Protein AF-A0A7W8E6C4-F1 (afdb_monomer_lite)

Structure (mmCIF, N/CA/C/O backbone):
data_AF-A0A7W8E6C4-F1
#
_entry.id   AF-A0A7W8E6C4-F1
#
loop_
_atom_site.group_PDB
_atom_site.id
_atom_site.type_symbol
_atom_site.label_atom_id
_atom_site.label_alt_id
_atom_site.label_comp_id
_atom_site.label_asym_id
_atom_site.label_entity_id
_atom_site.label_seq_id
_atom_site.pdbx_PDB_ins_code
_atom_site.Cartn_x
_atom_site.Cartn_y
_atom_site.Cartn_z
_atom_site.occupancy
_atom_site.B_iso_or_equiv
_atom_site.auth_seq_id
_atom_site.auth_comp_id
_atom_site.auth_asym_id
_atom_site.auth_atom_id
_atom_site.pdbx_PDB_model_num
ATOM 1 N N . MET A 1 1 ? 6.272 -2.768 12.289 1.00 72.06 1 MET A N 1
ATOM 2 C CA . MET A 1 1 ? 6.648 -2.551 10.875 1.00 72.06 1 MET A CA 1
ATOM 3 C C . MET A 1 1 ? 6.644 -3.900 10.164 1.00 72.06 1 MET A C 1
ATOM 5 O O . MET A 1 1 ? 7.209 -4.841 10.706 1.00 72.06 1 MET A O 1
ATOM 9 N N . ARG A 1 2 ? 5.980 -4.015 9.010 1.00 87.12 2 ARG A N 1
ATOM 10 C CA . ARG A 1 2 ? 5.890 -5.234 8.179 1.00 87.12 2 ARG A CA 1
ATOM 11 C C . ARG A 1 2 ? 6.428 -4.933 6.779 1.00 87.12 2 ARG A C 1
ATOM 13 O O . ARG A 1 2 ? 6.196 -3.832 6.293 1.00 87.12 2 ARG A O 1
ATOM 20 N N . PHE A 1 3 ? 7.090 -5.890 6.131 1.00 88.38 3 PHE A N 1
ATOM 21 C CA . PHE A 1 3 ? 7.580 -5.753 4.754 1.00 88.38 3 PHE A CA 1
ATOM 22 C C . PHE A 1 3 ? 6.789 -6.656 3.799 1.00 88.38 3 PHE A C 1
ATOM 24 O O . PHE A 1 3 ? 6.476 -7.790 4.161 1.00 88.38 3 PHE A O 1
ATOM 31 N N . LEU A 1 4 ? 6.446 -6.156 2.608 1.00 88.75 4 LEU A N 1
ATOM 32 C CA . LEU A 1 4 ? 5.884 -6.975 1.526 1.00 88.75 4 LEU A CA 1
ATOM 33 C C . LEU A 1 4 ? 6.996 -7.484 0.613 1.00 88.75 4 LEU A C 1
ATOM 35 O O . LEU A 1 4 ? 7.824 -6.692 0.160 1.00 88.75 4 LEU A O 1
ATOM 39 N N . ASP A 1 5 ? 6.924 -8.774 0.289 1.00 86.88 5 ASP A N 1
ATOM 40 C CA . ASP A 1 5 ? 7.733 -9.434 -0.733 1.00 86.88 5 ASP A CA 1
ATOM 41 C C . ASP A 1 5 ? 6.908 -9.586 -2.016 1.00 86.88 5 ASP A C 1
ATOM 43 O O . ASP A 1 5 ? 5.849 -10.216 -2.025 1.00 86.88 5 ASP A O 1
ATOM 47 N N . LYS A 1 6 ? 7.415 -9.032 -3.119 1.00 86.75 6 LYS A N 1
ATOM 48 C CA . LYS A 1 6 ? 6.788 -9.105 -4.443 1.00 86.75 6 LYS A CA 1
ATOM 49 C C . LYS A 1 6 ? 6.558 -10.542 -4.932 1.00 86.75 6 LYS A C 1
ATOM 51 O O . LYS A 1 6 ? 5.632 -10.770 -5.705 1.00 86.75 6 LYS A O 1
ATOM 56 N N . ASN A 1 7 ? 7.386 -11.498 -4.515 1.00 88.81 7 ASN A N 1
ATOM 57 C CA . ASN A 1 7 ? 7.273 -12.899 -4.928 1.00 88.81 7 ASN A CA 1
ATOM 58 C C . ASN A 1 7 ? 6.390 -13.732 -3.986 1.00 88.81 7 ASN A C 1
ATOM 60 O O . ASN A 1 7 ? 6.153 -14.907 -4.260 1.00 88.81 7 ASN A O 1
ATOM 64 N N . ASN A 1 8 ? 5.907 -13.144 -2.888 1.00 89.94 8 ASN A N 1
ATOM 65 C CA . ASN A 1 8 ? 5.131 -13.835 -1.862 1.00 89.94 8 ASN A CA 1
ATOM 66 C C . ASN A 1 8 ? 4.050 -12.914 -1.269 1.00 89.94 8 ASN A C 1
ATOM 68 O O . ASN A 1 8 ? 4.038 -12.600 -0.077 1.00 89.94 8 ASN A O 1
ATOM 72 N N . LEU A 1 9 ? 3.157 -12.442 -2.137 1.00 90.50 9 LEU A N 1
ATOM 73 C CA . LEU A 1 9 ? 2.056 -11.555 -1.766 1.00 90.50 9 LEU A CA 1
ATOM 74 C C . LEU A 1 9 ? 0.916 -12.341 -1.109 1.00 90.50 9 LEU A C 1
ATOM 76 O O . LEU A 1 9 ? 0.561 -13.436 -1.548 1.00 90.50 9 LEU A O 1
ATOM 80 N N . SER A 1 10 ? 0.300 -11.768 -0.073 1.00 89.25 10 SER A N 1
ATOM 81 C CA . SER A 1 10 ? -0.943 -12.316 0.480 1.00 89.25 10 SER A CA 1
ATOM 82 C C . SER A 1 10 ? -2.154 -11.986 -0.402 1.00 89.25 10 SER A C 1
ATOM 84 O O . SER A 1 10 ? -2.101 -11.120 -1.270 1.00 89.25 10 SER A O 1
ATOM 86 N N . LEU A 1 11 ? -3.304 -12.609 -0.117 1.00 89.81 11 LEU A N 1
ATOM 87 C CA . LEU A 1 11 ? -4.567 -12.396 -0.845 1.00 89.81 11 LEU A CA 1
ATOM 88 C C . LEU A 1 11 ? -5.020 -10.921 -0.929 1.00 89.81 11 LEU A C 1
AT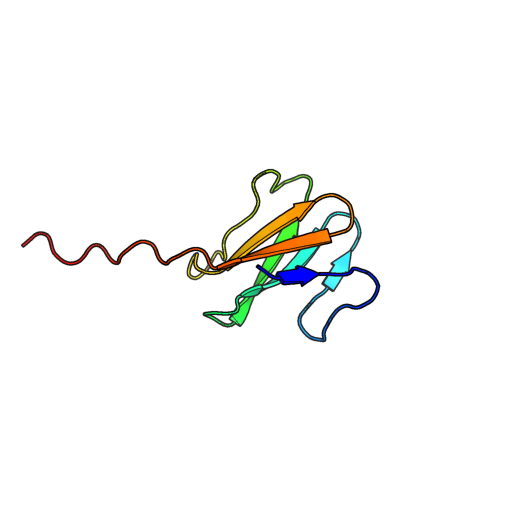OM 90 O O . LEU A 1 11 ? -5.809 -10.564 -1.798 1.00 89.81 11 LEU A O 1
ATOM 94 N N . ARG A 1 12 ? -4.579 -10.066 0.003 1.00 90.12 12 ARG A N 1
ATOM 95 C CA . ARG A 1 12 ? -4.997 -8.654 0.098 1.00 90.12 12 ARG A CA 1
ATOM 96 C C . ARG A 1 12 ? -3.932 -7.678 -0.400 1.00 90.12 12 ARG A C 1
ATOM 98 O O . ARG A 1 12 ? -4.008 -6.487 -0.095 1.00 90.12 12 ARG A O 1
ATOM 105 N N . GLU A 1 13 ? -2.936 -8.186 -1.111 1.00 91.94 13 GLU A N 1
ATOM 106 C CA . GLU A 1 13 ? -1.775 -7.443 -1.579 1.00 91.94 13 GLU A CA 1
ATOM 107 C C . GLU A 1 13 ? -1.598 -7.683 -3.074 1.00 91.94 13 GLU A C 1
ATOM 109 O O . GLU A 1 13 ? -1.827 -8.780 -3.574 1.00 91.94 13 GLU A O 1
ATOM 114 N N . ASP A 1 14 ? -1.197 -6.638 -3.786 1.00 94.88 14 ASP A N 1
ATOM 115 C CA . ASP A 1 14 ? -0.848 -6.726 -5.201 1.00 94.88 14 ASP A CA 1
ATOM 116 C C . ASP A 1 14 ? 0.380 -5.855 -5.459 1.00 94.88 14 ASP A C 1
ATOM 118 O O . ASP A 1 14 ? 0.567 -4.828 -4.800 1.00 94.88 14 ASP A O 1
ATOM 122 N N . TRP A 1 15 ? 1.222 -6.254 -6.405 1.00 94.06 15 TRP A N 1
ATOM 123 C CA . TRP A 1 15 ? 2.403 -5.496 -6.789 1.00 94.06 15 TRP A CA 1
ATOM 124 C C . TRP A 1 15 ? 2.626 -5.575 -8.294 1.00 94.06 15 TRP A C 1
ATOM 126 O O . TRP A 1 15 ? 3.013 -6.609 -8.838 1.00 94.06 15 TRP A O 1
ATOM 136 N N . TYR A 1 16 ? 2.534 -4.419 -8.955 1.00 92.62 16 TYR A N 1
ATOM 137 C CA . TYR A 1 16 ? 2.867 -4.281 -10.367 1.00 92.62 16 TYR A CA 1
ATOM 138 C C . TYR A 1 16 ? 3.802 -3.093 -10.635 1.00 92.62 16 TYR A C 1
ATOM 140 O O . TYR A 1 16 ? 3.501 -1.932 -10.337 1.00 92.62 16 TYR A O 1
ATOM 148 N N . GLY A 1 17 ? 4.963 -3.385 -11.230 1.00 91.12 17 GLY 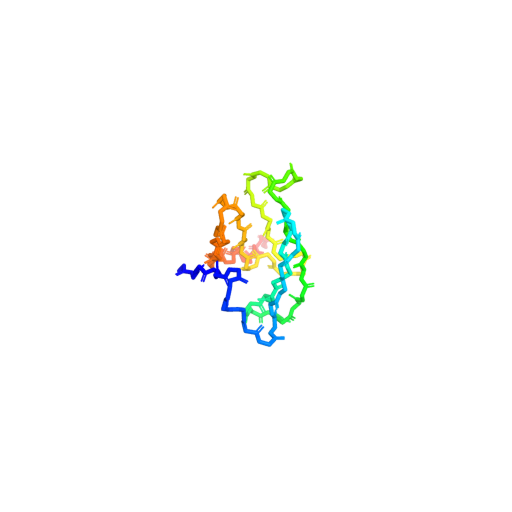A N 1
ATOM 149 C CA . GLY A 1 17 ? 6.002 -2.389 -11.501 1.00 91.12 17 GLY A CA 1
ATOM 150 C C . GLY A 1 17 ? 6.490 -1.709 -10.218 1.00 91.12 17 GLY A C 1
ATOM 151 O O . GLY A 1 17 ? 6.971 -2.380 -9.310 1.00 91.12 17 GLY A O 1
ATOM 152 N N . ASN A 1 18 ? 6.335 -0.384 -10.144 1.00 92.38 18 ASN A N 1
ATOM 153 C CA . ASN A 1 18 ? 6.724 0.439 -8.988 1.00 92.38 18 ASN A CA 1
ATOM 154 C C . ASN A 1 18 ? 5.540 0.769 -8.065 1.00 92.38 18 ASN A C 1
ATOM 156 O O . ASN A 1 18 ? 5.619 1.722 -7.283 1.00 92.38 18 ASN A O 1
ATOM 160 N N . ASN A 1 19 ? 4.427 0.046 -8.205 1.00 94.88 19 ASN A N 1
ATOM 161 C CA . ASN A 1 19 ? 3.205 0.273 -7.449 1.00 94.88 19 ASN A CA 1
ATOM 162 C C . ASN A 1 19 ? 2.815 -0.984 -6.674 1.00 94.88 19 ASN A C 1
ATOM 164 O O . ASN A 1 19 ? 2.910 -2.090 -7.203 1.00 94.88 19 ASN A O 1
ATOM 168 N N . ALA A 1 20 ? 2.317 -0.785 -5.458 1.00 94.75 20 ALA A N 1
ATOM 169 C CA . ALA A 1 20 ? 1.764 -1.844 -4.629 1.00 94.75 20 ALA A CA 1
ATOM 170 C C . ALA A 1 20 ? 0.385 -1.441 -4.094 1.00 94.75 20 ALA A C 1
ATOM 172 O O . ALA A 1 20 ? 0.174 -0.289 -3.699 1.00 94.75 20 ALA A O 1
ATOM 173 N N . ALA A 1 21 ? -0.549 -2.386 -4.080 1.00 95.50 21 ALA A N 1
ATOM 174 C CA . ALA A 1 21 ? -1.827 -2.273 -3.396 1.00 95.50 21 ALA A CA 1
ATOM 175 C C . ALA A 1 21 ? -1.711 -2.863 -1.991 1.00 95.50 21 ALA A C 1
ATOM 177 O O . ALA A 1 21 ? -1.164 -3.946 -1.792 1.00 95.50 21 ALA A O 1
ATOM 178 N N . ILE A 1 22 ? -2.247 -2.134 -1.020 1.00 93.7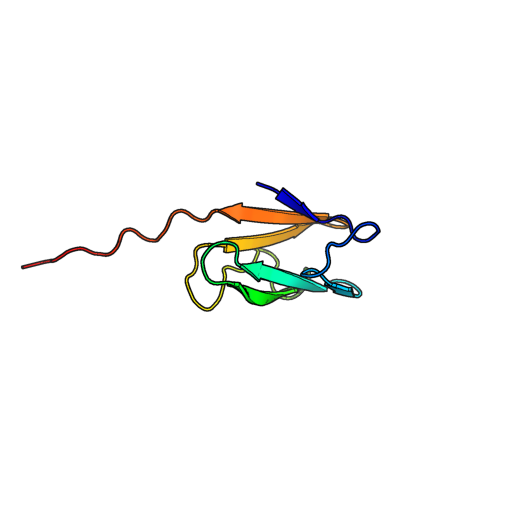5 22 ILE A N 1
ATOM 179 C CA . ILE A 1 22 ? -2.104 -2.433 0.403 1.00 93.75 22 ILE A CA 1
ATOM 180 C C . ILE A 1 22 ? -3.432 -2.226 1.112 1.00 93.75 22 ILE A C 1
ATOM 182 O O . ILE A 1 22 ? -4.118 -1.221 0.913 1.00 93.75 22 ILE A O 1
ATOM 186 N N . CYS A 1 23 ? -3.780 -3.184 1.964 1.00 95.56 23 CYS A N 1
ATOM 187 C CA . CYS A 1 23 ? -4.936 -3.105 2.842 1.00 95.56 23 CYS A CA 1
ATOM 188 C C . CYS A 1 23 ? -4.540 -2.433 4.162 1.00 95.56 23 CYS A C 1
ATOM 190 O O . CYS A 1 23 ? -3.662 -2.912 4.877 1.00 95.56 23 CYS A O 1
ATOM 192 N N . CYS A 1 24 ? -5.210 -1.335 4.510 1.00 94.38 24 CYS A N 1
ATOM 193 C CA . CYS A 1 24 ? -5.081 -0.703 5.818 1.00 94.38 24 CYS A CA 1
ATOM 194 C C . CYS A 1 24 ? -5.469 -1.697 6.921 1.00 94.38 24 CYS A C 1
ATOM 196 O O . CYS A 1 24 ? -6.574 -2.240 6.892 1.00 94.38 24 CYS A O 1
ATOM 198 N N . TYR A 1 25 ? -4.590 -1.903 7.905 1.00 90.94 25 TYR A N 1
ATOM 199 C CA . TYR A 1 25 ? -4.845 -2.841 9.005 1.00 90.94 25 TYR A CA 1
ATOM 200 C C . TYR A 1 25 ? -5.960 -2.350 9.942 1.00 90.94 25 TYR A C 1
ATOM 202 O O . TYR A 1 25 ? -6.654 -3.163 10.539 1.00 90.94 25 TYR A O 1
ATOM 210 N N . ALA A 1 26 ? -6.158 -1.030 10.041 1.00 93.12 26 ALA A N 1
ATOM 211 C CA . ALA A 1 26 ? -7.112 -0.437 10.975 1.00 93.12 26 ALA A CA 1
ATOM 212 C C . ALA A 1 26 ? -8.547 -0.371 10.428 1.00 93.12 26 ALA A C 1
ATOM 214 O O . ALA A 1 26 ? -9.492 -0.718 11.125 1.00 93.12 26 ALA A O 1
ATOM 215 N N . CYS A 1 27 ? -8.728 0.081 9.180 1.00 94.75 27 CYS A N 1
ATOM 216 C CA . CYS A 1 27 ? -10.064 0.294 8.595 1.00 94.75 27 CYS A CA 1
ATOM 217 C C . CYS A 1 27 ? -10.365 -0.584 7.371 1.00 94.75 27 CYS A C 1
ATOM 219 O O . CYS A 1 27 ? -11.419 -0.442 6.759 1.00 94.75 27 CYS A O 1
ATOM 221 N N . GLY A 1 28 ? -9.433 -1.445 6.950 1.00 94.69 28 GLY A N 1
ATOM 222 C CA . GLY A 1 28 ? -9.619 -2.342 5.805 1.00 94.69 28 GLY A CA 1
ATOM 223 C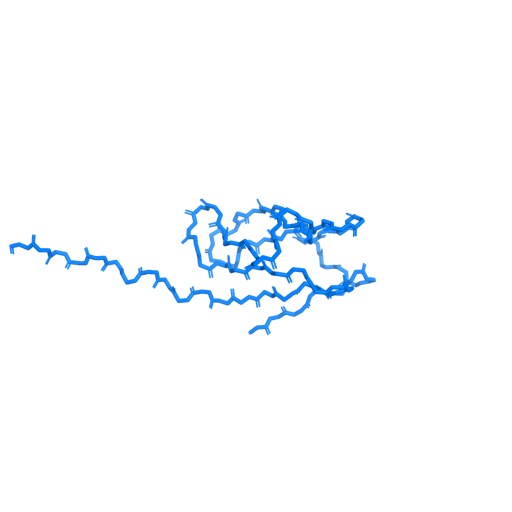 C . GLY A 1 28 ? -9.598 -1.670 4.427 1.00 94.69 28 GLY A C 1
ATOM 224 O O . GLY A 1 28 ? -9.723 -2.355 3.413 1.00 94.69 28 GLY A O 1
ATOM 225 N N . LYS A 1 29 ? -9.429 -0.341 4.342 1.00 96.81 29 LYS A N 1
ATOM 226 C CA . LYS A 1 29 ? -9.334 0.364 3.057 1.00 96.81 29 LYS A CA 1
ATOM 227 C C . LYS A 1 29 ? -8.130 -0.138 2.261 1.00 96.81 29 LYS A C 1
ATOM 229 O O . LYS A 1 29 ? -7.000 -0.035 2.732 1.00 96.81 29 LYS A O 1
ATOM 234 N N . VAL A 1 30 ? -8.368 -0.593 1.033 1.00 96.56 30 VAL A N 1
ATOM 235 C CA . VAL A 1 30 ? -7.304 -0.870 0.060 1.00 96.56 30 VAL A CA 1
ATOM 236 C C . VAL A 1 30 ? -6.906 0.424 -0.641 1.00 96.56 30 VAL A C 1
ATOM 238 O O . VAL A 1 30 ? -7.764 1.212 -1.057 1.00 96.56 30 VAL A O 1
ATOM 241 N N . PHE A 1 31 ? -5.605 0.670 -0.745 1.00 96.75 31 PHE A N 1
ATOM 242 C CA . PHE A 1 31 ? -5.065 1.858 -1.389 1.00 96.75 31 PHE A CA 1
ATOM 243 C C . PHE A 1 31 ? -3.736 1.559 -2.092 1.00 96.75 31 PHE A C 1
ATOM 245 O O . PHE A 1 31 ? -3.019 0.640 -1.717 1.00 96.75 31 PHE A O 1
ATOM 252 N N . LEU A 1 32 ? -3.423 2.329 -3.139 1.00 97.00 32 LEU A N 1
ATOM 253 C CA . LEU A 1 32 ? -2.176 2.190 -3.895 1.00 97.00 32 LEU A CA 1
ATOM 254 C C . LEU A 1 32 ? -1.062 3.053 -3.299 1.00 97.00 32 LEU A C 1
ATOM 256 O O . LEU A 1 32 ? -1.295 4.212 -2.937 1.00 97.00 32 LEU A O 1
ATOM 260 N N . VAL A 1 33 ? 0.153 2.516 -3.273 1.00 96.00 33 VAL A N 1
ATOM 261 C CA . VAL A 1 33 ? 1.396 3.253 -3.045 1.00 96.00 33 VAL A CA 1
ATOM 262 C C . VAL A 1 33 ? 2.305 3.093 -4.263 1.00 96.00 33 VAL A C 1
ATOM 264 O O . VAL A 1 33 ? 2.248 2.089 -4.962 1.00 96.00 33 VAL A O 1
ATOM 267 N N . SER A 1 34 ? 3.117 4.108 -4.547 1.00 95.31 34 SER A N 1
ATOM 268 C CA . SER A 1 34 ? 3.947 4.188 -5.754 1.00 95.31 34 SER A CA 1
ATOM 269 C C . SER A 1 34 ? 5.303 4.738 -5.367 1.00 95.31 34 SER A C 1
ATOM 271 O O . SER A 1 34 ? 5.354 5.794 -4.740 1.00 95.31 34 SER A O 1
ATOM 273 N N . GLN A 1 35 ? 6.391 4.084 -5.761 1.00 94.12 35 GLN A N 1
ATOM 274 C CA . GLN A 1 35 ? 7.738 4.571 -5.453 1.00 94.12 35 GLN A CA 1
ATOM 275 C C . GLN A 1 35 ? 8.014 5.951 -6.073 1.00 94.12 35 GLN A C 1
ATOM 277 O O . GLN A 1 35 ? 8.739 6.762 -5.502 1.00 94.12 35 GLN A O 1
ATOM 282 N N . ILE A 1 36 ? 7.414 6.235 -7.236 1.00 94.50 36 ILE A N 1
ATOM 283 C CA . ILE A 1 36 ? 7.648 7.476 -7.985 1.00 94.50 36 ILE A CA 1
ATOM 284 C C . ILE A 1 36 ? 6.817 8.625 -7.412 1.00 94.50 36 ILE A C 1
ATOM 286 O O . ILE A 1 36 ? 7.356 9.711 -7.188 1.00 94.50 36 ILE A O 1
ATOM 290 N N . LEU A 1 37 ? 5.522 8.386 -7.172 1.00 96.25 37 LEU A N 1
ATOM 291 C CA . LEU A 1 37 ? 4.582 9.420 -6.719 1.00 96.25 37 LEU A CA 1
ATOM 292 C C . LEU A 1 37 ? 4.622 9.626 -5.199 1.00 96.25 37 LEU A C 1
ATOM 294 O O . LEU A 1 37 ? 4.439 10.739 -4.719 1.00 96.25 37 LEU A O 1
ATOM 298 N N . HIS A 1 38 ? 4.895 8.567 -4.436 1.00 95.56 38 HIS A N 1
ATOM 299 C CA . HIS A 1 38 ? 4.847 8.556 -2.974 1.00 95.56 38 HIS A CA 1
ATOM 300 C C . HIS A 1 38 ? 6.243 8.306 -2.388 1.00 95.56 38 HIS A C 1
ATOM 302 O O . HIS A 1 38 ? 6.446 7.394 -1.590 1.00 95.56 38 HIS A O 1
ATOM 308 N N . ARG A 1 39 ? 7.227 9.128 -2.782 1.00 92.81 39 ARG A N 1
ATOM 309 C CA . ARG A 1 39 ? 8.641 8.988 -2.363 1.00 92.81 39 ARG A CA 1
ATOM 310 C C . ARG A 1 39 ? 8.853 9.034 -0.847 1.00 92.81 39 ARG A C 1
ATOM 312 O O . ARG A 1 39 ? 9.820 8.474 -0.348 1.00 92.81 39 ARG A O 1
ATOM 319 N N . LYS A 1 40 ? 7.964 9.726 -0.128 1.00 93.62 40 LYS A N 1
ATOM 320 C CA . LYS A 1 40 ? 7.944 9.817 1.343 1.00 93.62 40 LYS A CA 1
ATOM 321 C C . LYS A 1 40 ? 6.915 8.875 1.976 1.00 93.62 40 LYS A C 1
ATOM 323 O O . LYS A 1 40 ? 6.562 9.046 3.133 1.00 93.62 40 LYS A O 1
ATOM 328 N N . GLY A 1 41 ? 6.405 7.929 1.197 1.00 94.12 41 GLY A N 1
ATOM 329 C CA . GLY A 1 41 ? 5.329 7.044 1.590 1.00 94.12 41 GLY A CA 1
ATOM 330 C C . GLY A 1 41 ? 3.961 7.705 1.490 1.00 94.12 41 GLY A C 1
ATOM 331 O O . GLY A 1 41 ? 3.808 8.858 1.075 1.00 94.12 41 GLY A O 1
ATOM 332 N N . ARG A 1 42 ? 2.940 6.925 1.820 1.00 95.94 42 ARG A N 1
ATOM 333 C CA . ARG A 1 42 ? 1.538 7.312 1.749 1.00 95.94 42 ARG A CA 1
ATOM 334 C C . ARG A 1 42 ? 0.785 6.722 2.929 1.00 95.94 42 ARG A C 1
ATOM 336 O O . ARG A 1 42 ? 0.810 5.511 3.139 1.00 95.94 42 ARG A O 1
ATOM 343 N N . SER A 1 43 ? 0.073 7.577 3.654 1.00 96.81 43 SER A N 1
ATOM 344 C CA . SER A 1 43 ? -0.847 7.143 4.703 1.00 96.81 43 SER A CA 1
ATOM 345 C C . SER A 1 43 ? -2.200 6.735 4.120 1.00 96.81 43 SER A C 1
ATOM 347 O O . SER A 1 43 ? -2.614 7.229 3.067 1.00 96.81 43 SER A O 1
ATOM 349 N N . CYS A 1 44 ? -2.900 5.837 4.813 1.00 96.75 44 CYS A N 1
ATOM 350 C CA . CYS A 1 44 ? -4.236 5.392 4.449 1.00 96.75 44 CYS A CA 1
ATOM 351 C C . CYS A 1 44 ? -5.143 6.616 4.255 1.00 96.75 44 CYS A C 1
ATOM 353 O O . CYS A 1 44 ? -5.319 7.385 5.202 1.00 96.75 44 CYS A O 1
ATOM 355 N N . PRO A 1 45 ? -5.763 6.792 3.076 1.00 96.50 45 PRO A N 1
ATOM 356 C CA . PRO A 1 45 ? -6.547 7.990 2.781 1.00 96.50 45 PRO A CA 1
ATOM 357 C C . PRO A 1 45 ? -7.852 8.076 3.582 1.00 96.50 45 PRO A C 1
ATOM 359 O O . PRO A 1 45 ? -8.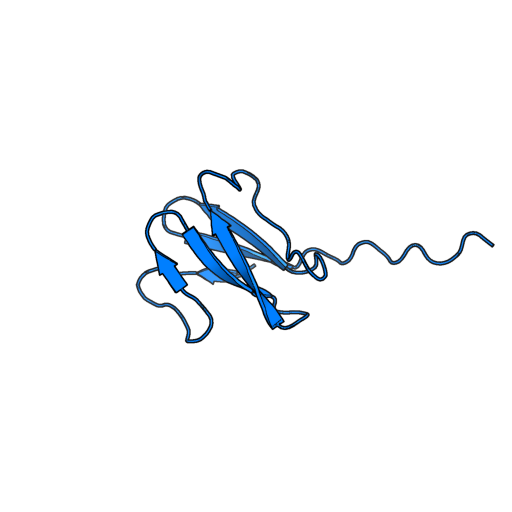497 9.115 3.559 1.00 96.50 45 PRO A O 1
ATOM 362 N N . GLN A 1 46 ? -8.255 6.991 4.252 1.00 96.62 46 GLN A N 1
ATOM 363 C CA . GLN A 1 46 ? -9.488 6.939 5.036 1.00 96.62 46 GLN A CA 1
ATOM 364 C C . GLN A 1 46 ? -9.277 7.296 6.512 1.00 96.62 46 GLN A C 1
ATOM 366 O O . GLN A 1 46 ? -10.081 8.025 7.075 1.00 96.62 46 GLN A O 1
ATOM 371 N N . CYS A 1 47 ? -8.238 6.756 7.158 1.00 95.56 47 CYS A N 1
ATOM 372 C CA . CYS A 1 47 ? -8.029 6.927 8.605 1.00 95.56 47 CYS A CA 1
ATOM 373 C C . CYS A 1 47 ? -6.622 7.398 8.991 1.00 95.56 47 CYS A C 1
ATOM 375 O O . CYS A 1 47 ? -6.385 7.705 10.151 1.00 95.56 47 CYS A O 1
ATOM 377 N N . GLY A 1 48 ? -5.662 7.413 8.061 1.00 95.56 48 GLY A N 1
ATOM 378 C CA . GLY A 1 48 ? -4.284 7.836 8.328 1.00 95.56 48 GLY A CA 1
ATOM 379 C C . GLY A 1 48 ? -3.416 6.869 9.148 1.00 95.56 48 GLY A C 1
ATOM 380 O O . GLY A 1 48 ? -2.212 7.099 9.228 1.00 95.56 48 GLY A O 1
ATOM 381 N N . LEU A 1 49 ? -3.980 5.786 9.700 1.00 94.62 49 LEU A N 1
ATOM 382 C CA . LEU A 1 49 ? -3.306 4.898 10.667 1.00 94.62 49 LEU A CA 1
ATOM 383 C C . LEU A 1 49 ? -2.315 3.902 10.054 1.00 94.62 49 LEU A C 1
ATOM 385 O O . LEU A 1 49 ? -1.400 3.432 10.720 1.00 94.62 49 LEU A O 1
ATOM 389 N N . THR A 1 50 ? -2.473 3.552 8.780 1.00 95.06 50 THR A N 1
ATOM 390 C CA . THR A 1 50 ? -1.483 2.736 8.061 1.00 95.06 50 THR A CA 1
ATOM 391 C C . THR A 1 50 ? -0.647 3.640 7.180 1.00 95.06 50 THR A C 1
ATOM 393 O O . THR A 1 50 ? -1.211 4.283 6.299 1.00 95.06 50 THR A O 1
ATOM 396 N N . HIS A 1 51 ? 0.667 3.663 7.374 1.00 95.75 51 HIS A N 1
ATOM 397 C CA . HIS A 1 51 ? 1.603 4.340 6.485 1.00 95.75 51 HIS A CA 1
ATOM 398 C C . HIS A 1 51 ? 2.418 3.311 5.708 1.00 95.75 51 HIS A C 1
ATOM 400 O O . HIS A 1 51 ? 2.866 2.323 6.280 1.00 95.75 51 HIS A O 1
ATOM 406 N N . ALA A 1 52 ? 2.595 3.518 4.406 1.00 95.25 52 ALA A N 1
A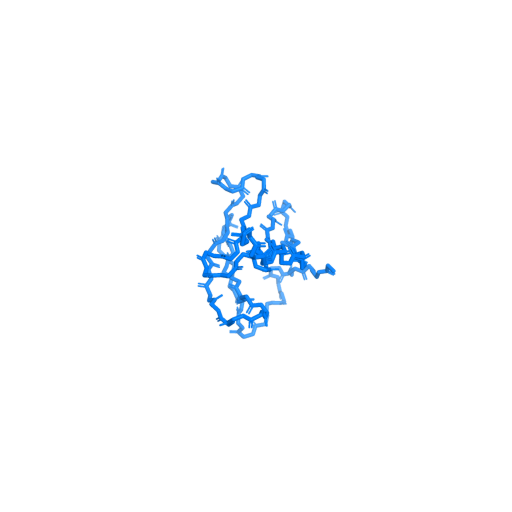TOM 407 C CA . ALA A 1 52 ? 3.362 2.603 3.574 1.00 95.25 52 ALA A CA 1
ATOM 408 C C . ALA A 1 52 ? 4.352 3.325 2.671 1.00 95.25 52 ALA A C 1
ATOM 410 O O . ALA A 1 52 ? 4.035 4.373 2.108 1.00 95.25 52 ALA A O 1
ATOM 411 N N . LEU A 1 53 ? 5.528 2.730 2.487 1.00 94.94 53 LEU A N 1
ATOM 412 C CA . LEU A 1 53 ? 6.636 3.296 1.728 1.00 94.94 53 LEU A CA 1
ATOM 413 C C . LEU A 1 53 ? 7.321 2.212 0.889 1.00 94.94 53 LEU A C 1
ATOM 415 O O . LEU A 1 53 ? 7.772 1.201 1.421 1.00 94.94 53 LEU A O 1
ATOM 419 N N . VAL A 1 54 ? 7.440 2.449 -0.420 1.00 92.06 54 VAL A N 1
ATOM 420 C CA . VAL A 1 54 ? 8.169 1.558 -1.339 1.00 92.06 54 VAL A CA 1
ATOM 421 C C . VAL A 1 54 ? 9.663 1.889 -1.302 1.00 92.06 54 VAL A C 1
ATOM 423 O O . VAL A 1 54 ? 10.049 3.026 -1.581 1.00 92.06 54 VAL A O 1
ATOM 426 N N . LYS A 1 55 ? 10.505 0.899 -0.994 1.00 87.19 55 LYS A N 1
ATOM 427 C CA . LYS A 1 55 ? 11.972 0.983 -0.970 1.00 87.19 55 LYS A CA 1
ATOM 428 C C . LYS A 1 55 ? 12.563 -0.096 -1.878 1.00 87.19 55 LYS A C 1
ATOM 430 O O . LYS A 1 55 ? 12.789 -1.224 -1.457 1.00 87.19 55 LYS A O 1
ATOM 435 N N . GLY A 1 56 ? 12.826 0.248 -3.138 1.00 83.00 56 GLY A N 1
ATOM 436 C CA . GLY A 1 56 ? 13.380 -0.708 -4.098 1.00 83.00 56 GLY A CA 1
ATOM 437 C C . GLY A 1 56 ? 12.415 -1.870 -4.340 1.00 83.00 56 GLY A C 1
ATOM 438 O O . GLY A 1 56 ? 11.353 -1.661 -4.919 1.00 83.00 56 GLY A O 1
ATOM 439 N N . ALA A 1 57 ? 12.788 -3.071 -3.892 1.00 82.38 57 ALA A N 1
ATOM 440 C CA . ALA A 1 57 ? 12.000 -4.296 -4.050 1.00 82.38 57 ALA A CA 1
ATOM 441 C C . ALA A 1 57 ? 11.083 -4.623 -2.853 1.00 82.38 57 ALA A C 1
ATOM 443 O O . ALA A 1 57 ? 10.430 -5.661 -2.868 1.00 82.38 57 ALA A O 1
ATOM 444 N N . GLU A 1 58 ? 11.010 -3.754 -1.841 1.00 88.50 58 GLU A N 1
ATOM 445 C CA . GLU A 1 58 ? 10.207 -3.976 -0.631 1.00 88.50 58 GLU A CA 1
ATOM 446 C C . GLU A 1 58 ? 9.204 -2.837 -0.391 1.00 88.50 58 GLU A C 1
ATOM 448 O O . GLU A 1 58 ? 9.461 -1.679 -0.737 1.00 88.50 58 GLU A O 1
ATOM 453 N N . VAL A 1 59 ? 8.060 -3.138 0.234 1.00 91.50 59 VAL A N 1
ATOM 454 C CA . VAL A 1 59 ? 7.167 -2.111 0.806 1.00 91.50 59 VAL A CA 1
ATOM 455 C C . VAL A 1 59 ? 7.175 -2.232 2.319 1.00 91.50 59 VAL A C 1
ATOM 457 O O . VAL A 1 59 ? 6.712 -3.234 2.853 1.00 91.50 59 VAL A O 1
ATOM 460 N N . ALA A 1 60 ? 7.655 -1.196 3.003 1.00 92.69 60 ALA A N 1
ATOM 461 C CA . ALA A 1 60 ? 7.547 -1.074 4.449 1.00 92.69 60 ALA A CA 1
ATOM 462 C C . ALA A 1 60 ? 6.158 -0.540 4.819 1.00 92.69 60 ALA A C 1
ATOM 464 O O . ALA A 1 60 ? 5.731 0.485 4.289 1.00 92.69 60 ALA A O 1
ATOM 465 N N . ILE A 1 61 ? 5.470 -1.222 5.733 1.00 92.81 61 ILE A N 1
ATOM 466 C CA . ILE A 1 61 ? 4.203 -0.805 6.332 1.00 92.81 61 ILE A CA 1
ATOM 467 C C . ILE A 1 61 ? 4.422 -0.535 7.814 1.00 92.81 61 ILE A C 1
ATOM 469 O O . ILE A 1 61 ? 4.884 -1.398 8.568 1.00 92.81 61 ILE A O 1
ATOM 473 N N . GLU A 1 62 ? 4.039 0.659 8.232 1.00 92.75 62 GLU A N 1
ATOM 474 C CA . GLU A 1 62 ? 4.136 1.147 9.595 1.00 92.75 62 GLU A CA 1
ATOM 475 C C . GLU A 1 62 ? 2.751 1.497 10.136 1.00 92.75 62 GLU A C 1
ATOM 477 O O . GLU A 1 62 ? 1.850 1.948 9.416 1.00 92.75 62 GLU A O 1
ATOM 482 N N . GLU A 1 63 ? 2.594 1.276 11.436 1.00 86.88 63 GLU A N 1
ATOM 483 C CA . GLU A 1 63 ? 1.492 1.841 12.192 1.00 86.88 63 GLU A CA 1
ATOM 484 C C . GLU A 1 63 ? 1.839 3.300 12.440 1.00 86.88 63 GLU A C 1
ATOM 486 O O . GLU A 1 63 ? 2.811 3.608 13.125 1.00 86.88 63 GLU A O 1
ATOM 491 N N . ASN A 1 64 ? 1.081 4.199 11.829 1.00 78.19 64 ASN A N 1
ATOM 492 C CA . ASN A 1 64 ? 1.152 5.592 12.200 1.00 78.19 64 ASN A CA 1
ATOM 493 C C . ASN A 1 64 ? 0.305 5.728 13.469 1.00 78.19 64 ASN A C 1
ATOM 495 O O . ASN A 1 64 ? -0.892 5.412 13.398 1.00 78.19 64 ASN A O 1
ATOM 499 N N . PRO A 1 65 ? 0.876 6.142 14.616 1.00 58.84 65 PRO A N 1
ATOM 500 C CA . PRO A 1 65 ? 0.053 6.456 15.770 1.00 58.84 65 PRO A CA 1
ATOM 501 C C . PRO A 1 65 ? -0.999 7.460 15.308 1.00 58.84 65 PRO A C 1
ATOM 503 O O . PRO A 1 65 ? -0.695 8.389 14.550 1.00 58.84 65 PRO A O 1
ATOM 506 N N . ALA A 1 66 ? -2.256 7.199 15.670 1.00 53.81 66 ALA A N 1
ATOM 507 C CA . ALA A 1 66 ? -3.354 8.083 15.322 1.00 53.81 66 ALA A CA 1
ATOM 508 C C . ALA A 1 66 ? -2.951 9.524 15.641 1.00 53.81 66 ALA A C 1
ATOM 510 O O . ALA A 1 66 ? -2.342 9.740 16.693 1.00 53.81 66 ALA A O 1
ATOM 511 N N . PRO A 1 67 ? -3.269 10.514 14.784 1.00 53.03 67 PRO A N 1
ATOM 512 C CA . PRO A 1 67 ? -3.277 11.876 15.277 1.00 53.03 67 PRO A CA 1
ATOM 513 C C . PRO A 1 67 ? -4.183 11.847 16.503 1.00 53.03 67 PRO A C 1
ATOM 515 O O . PRO A 1 67 ? -5.338 11.425 16.388 1.00 53.03 67 PRO A O 1
ATOM 518 N N . GLU A 1 68 ? -3.620 12.172 17.669 1.00 51.66 68 GLU A N 1
ATOM 519 C CA . GLU A 1 68 ? -4.379 12.306 18.902 1.00 51.66 68 GLU A CA 1
ATOM 520 C C . GLU A 1 68 ? -5.627 13.092 18.532 1.00 51.66 68 GLU A C 1
ATOM 522 O O . GLU A 1 68 ? -5.533 14.214 18.019 1.00 51.66 68 GLU A O 1
ATOM 527 N N . THR A 1 69 ? -6.793 12.453 18.662 1.00 48.94 69 THR A N 1
ATOM 528 C CA . THR A 1 69 ? -8.070 13.138 18.518 1.00 48.94 69 THR A CA 1
ATOM 529 C C . THR A 1 69 ? -7.927 14.406 19.326 1.00 48.94 69 THR A C 1
ATOM 531 O O . THR A 1 69 ? -7.692 14.316 20.530 1.00 48.94 69 THR A O 1
ATOM 534 N N . SER A 1 70 ? -7.972 15.560 18.658 1.00 51.25 70 SER A N 1
ATOM 535 C CA . SER A 1 70 ? -7.962 16.858 19.312 1.00 51.25 70 SER A CA 1
ATOM 536 C C . SER A 1 70 ? -9.224 16.924 20.163 1.00 51.25 70 SER A C 1
ATOM 538 O O . SER A 1 70 ? -10.278 17.366 19.717 1.00 51.25 70 SER A O 1
ATOM 540 N N . ALA A 1 71 ? -9.129 16.361 21.363 1.00 47.38 71 ALA A N 1
ATOM 541 C CA . ALA A 1 71 ? -10.150 16.387 22.371 1.00 47.38 71 ALA A CA 1
ATOM 542 C C . ALA A 1 71 ? -10.212 17.831 22.859 1.00 47.38 71 ALA A C 1
ATOM 544 O O . ALA A 1 71 ? -9.255 18.349 23.425 1.00 47.38 71 ALA A O 1
ATOM 545 N N . ASN A 1 72 ? -11.343 18.462 22.555 1.00 45.81 72 ASN A N 1
ATOM 546 C CA . ASN A 1 72 ? -11.939 19.596 23.246 1.00 45.81 72 ASN A CA 1
ATOM 547 C C . ASN A 1 72 ? -10.988 20.717 23.689 1.00 45.81 72 ASN A C 1
ATOM 549 O O . ASN A 1 72 ? -10.468 20.714 24.802 1.00 45.81 72 ASN A O 1
ATOM 553 N N . LYS A 1 73 ? -10.932 21.786 22.888 1.00 46.12 73 LYS A N 1
ATOM 554 C CA . LYS A 1 73 ? -10.938 23.128 23.480 1.00 46.12 73 LYS A CA 1
ATOM 555 C C . LYS A 1 73 ? -12.394 23.503 23.755 1.00 46.12 73 LYS A C 1
ATOM 557 O O . LYS A 1 73 ? -13.098 23.915 22.836 1.00 46.12 73 LYS A O 1
ATOM 562 N N . ALA A 1 74 ? -12.827 23.245 24.987 1.00 51.72 74 ALA A N 1
ATOM 563 C CA . ALA A 1 74 ? -13.919 23.983 25.617 1.00 51.72 74 ALA A CA 1
ATOM 564 C C . ALA A 1 74 ? -13.389 25.340 26.100 1.00 51.72 74 ALA A C 1
ATOM 566 O O . ALA A 1 74 ? -12.183 25.398 26.441 1.00 51.72 74 ALA A O 1
#

Organism: NCBI:txid474949

Foldseek 3Di:
DDKDAQVDDDPQWHDDDQKIWDADPPPRDIDMDGCVPQVVFDADPPFRQWTWHDDPRMIDIDGDPGPPPPPDPD

pLDDT: mean 86.66, std 14.86, range [45.81, 97.0]

Radius of gyration: 13.41 Å; chains: 1; bounding box: 27×38×37 Å

Sequence (74 aa):
MRFLDKNNLSLREDWYGNNAAICCYACGKVFLVSQILHRKGRSCPQCGLTHALVKGAEVAIEENPAPETSANKA

Secondary structure (DSSP, 8-state):
-EEEETTS--TT-EEETTEEEEE-TTT--EEEEETTT-TT-EE-TTTS-EEEEEETTEEEEEEPPPP-------